Protein AF-A0A0N4UY70-F1 (afdb_monomer_lite)

Secondary structure (DSSP, 8-state):
-HHHHHHHHHHHHHHHHHHHHHHHHHHHHHHHHHHHHHHHHHH-TT--HHHHHHHHHHHHHHHHHHHHHHHHHHHHHHHHHHHHHTT---

Structure (mmCIF, N/CA/C/O backbone):
data_AF-A0A0N4UY70-F1
#
_entry.id   AF-A0A0N4UY70-F1
#
loop_
_atom_site.group_PDB
_atom_site.id
_atom_site.type_symbol
_atom_site.label_atom_id
_atom_site.label_alt_id
_atom_site.label_comp_id
_atom_site.label_asym_id
_atom_site.label_entity_id
_atom_site.label_seq_id
_atom_site.pdbx_PDB_ins_code
_atom_site.Cartn_x
_atom_site.Cartn_y
_atom_site.Cartn_z
_atom_site.occupancy
_atom_site.B_iso_or_equiv
_atom_site.auth_seq_id
_atom_site.auth_comp_id
_atom_site.auth_asym_id
_atom_site.auth_atom_id
_atom_site.pdbx_PDB_model_num
ATOM 1 N N . MET A 1 1 ? 20.961 -7.582 -33.730 1.00 51.50 1 MET A N 1
ATOM 2 C CA . MET A 1 1 ? 21.589 -7.625 -32.385 1.00 51.50 1 MET A CA 1
ATOM 3 C C . MET A 1 1 ? 21.009 -6.606 -31.393 1.00 51.50 1 MET A C 1
ATOM 5 O O . MET A 1 1 ? 21.217 -6.803 -30.205 1.00 51.50 1 MET A O 1
ATOM 9 N N . ALA A 1 2 ? 20.251 -5.584 -31.822 1.00 60.38 2 ALA A N 1
ATOM 10 C CA . ALA A 1 2 ? 19.577 -4.632 -30.919 1.00 60.38 2 ALA A CA 1
ATOM 11 C C . ALA A 1 2 ? 18.472 -5.267 -30.035 1.00 60.38 2 ALA A C 1
ATOM 13 O O . ALA A 1 2 ? 18.279 -4.872 -28.890 1.00 60.38 2 ALA A O 1
ATOM 14 N N . ASP A 1 3 ? 17.828 -6.325 -30.532 1.00 75.69 3 ASP A N 1
ATOM 15 C CA . ASP A 1 3 ? 16.626 -6.935 -29.944 1.00 75.69 3 ASP A CA 1
ATOM 16 C C . ASP A 1 3 ? 16.847 -7.592 -28.559 1.00 75.69 3 ASP A C 1
ATOM 18 O O . ASP A 1 3 ? 16.089 -7.394 -27.612 1.00 75.69 3 ASP A O 1
ATOM 22 N N . ALA A 1 4 ? 17.959 -8.314 -28.368 1.00 84.62 4 ALA A N 1
ATOM 23 C CA . ALA A 1 4 ? 18.211 -9.044 -27.118 1.00 84.62 4 ALA A CA 1
ATOM 24 C C . ALA A 1 4 ? 18.489 -8.122 -25.913 1.00 84.62 4 ALA A C 1
ATOM 26 O O . ALA A 1 4 ? 18.108 -8.434 -24.781 1.00 84.62 4 ALA A O 1
ATOM 27 N N . ALA A 1 5 ? 19.152 -6.984 -26.144 1.00 86.88 5 ALA A N 1
ATOM 28 C CA . ALA A 1 5 ? 19.412 -5.991 -25.103 1.00 86.88 5 ALA A CA 1
ATOM 29 C C . ALA A 1 5 ? 18.118 -5.268 -24.695 1.00 86.88 5 ALA A C 1
ATOM 31 O O . ALA A 1 5 ? 17.853 -5.118 -23.500 1.00 86.88 5 ALA A O 1
ATOM 32 N N . LEU A 1 6 ? 17.283 -4.918 -25.679 1.00 86.31 6 LEU A N 1
ATOM 33 C CA . LEU A 1 6 ? 15.979 -4.296 -25.468 1.00 86.31 6 LEU A CA 1
ATOM 34 C C . LEU A 1 6 ? 15.030 -5.222 -24.695 1.00 86.31 6 LEU A C 1
ATOM 36 O O . LEU A 1 6 ? 14.474 -4.825 -23.670 1.00 86.31 6 LEU A O 1
ATOM 40 N N . LEU A 1 7 ? 14.911 -6.488 -25.109 1.00 88.50 7 LEU A N 1
ATOM 41 C CA . LEU A 1 7 ? 14.108 -7.497 -24.409 1.00 88.50 7 LEU A CA 1
ATOM 42 C C . LEU A 1 7 ? 14.549 -7.674 -22.951 1.00 88.50 7 LEU A C 1
ATOM 44 O O . LEU A 1 7 ? 13.715 -7.810 -22.049 1.00 88.50 7 LEU A O 1
ATOM 48 N N . LYS A 1 8 ? 15.860 -7.651 -22.686 1.00 91.31 8 LYS A N 1
ATOM 49 C CA . LYS A 1 8 ? 16.389 -7.710 -21.318 1.00 91.31 8 LYS A CA 1
ATOM 50 C C . LYS A 1 8 ? 15.981 -6.476 -20.509 1.00 91.31 8 LYS A C 1
ATOM 52 O O . LYS A 1 8 ? 15.540 -6.628 -19.369 1.00 91.31 8 LYS A O 1
ATOM 57 N N . GLU A 1 9 ? 16.083 -5.277 -21.078 1.00 91.19 9 GLU A N 1
ATOM 58 C CA . GLU A 1 9 ? 15.681 -4.037 -20.406 1.00 91.19 9 GLU A CA 1
ATOM 59 C C . GLU A 1 9 ? 14.173 -4.001 -20.107 1.00 91.19 9 GLU A C 1
ATOM 61 O O . GLU A 1 9 ? 13.777 -3.726 -18.970 1.00 91.19 9 GLU A O 1
ATOM 66 N N . VAL A 1 10 ? 13.330 -4.365 -21.079 1.00 91.81 10 VAL A N 1
ATOM 67 C CA . VAL A 1 10 ? 11.870 -4.462 -20.917 1.00 91.81 10 VAL A CA 1
ATOM 68 C C . VAL A 1 10 ? 11.508 -5.436 -19.795 1.00 91.81 10 VAL A C 1
ATOM 70 O O . VAL A 1 10 ? 10.679 -5.114 -18.938 1.00 91.81 10 VAL A O 1
ATOM 73 N N . ASN A 1 11 ? 12.159 -6.602 -19.735 1.00 93.44 11 ASN A N 1
ATOM 74 C CA . ASN A 1 11 ? 11.932 -7.585 -18.674 1.00 93.44 11 ASN A CA 1
ATOM 75 C C . ASN A 1 11 ? 12.304 -7.046 -17.286 1.00 93.44 11 ASN A C 1
ATOM 77 O O . ASN A 1 11 ? 11.543 -7.217 -16.328 1.00 93.44 11 ASN A O 1
ATOM 81 N N . ILE A 1 12 ? 13.440 -6.351 -17.173 1.00 95.31 12 ILE A N 1
ATOM 82 C CA . ILE A 1 12 ? 13.879 -5.733 -15.915 1.00 95.31 12 ILE A CA 1
ATOM 83 C C . ILE A 1 12 ? 12.860 -4.684 -15.454 1.00 95.31 12 ILE A C 1
ATOM 85 O O . ILE A 1 12 ? 12.381 -4.750 -14.317 1.00 95.31 12 ILE A O 1
ATOM 89 N N . LYS A 1 13 ? 12.483 -3.747 -16.332 1.00 94.06 13 LYS A N 1
ATOM 90 C CA . LYS A 1 13 ? 11.540 -2.666 -15.999 1.00 94.06 13 LYS A CA 1
ATOM 91 C C . LYS A 1 13 ? 10.147 -3.201 -15.678 1.00 94.06 13 LYS A C 1
ATOM 93 O O . LYS A 1 13 ? 9.540 -2.779 -14.694 1.00 94.06 13 LYS A O 1
ATOM 98 N N . THR A 1 14 ? 9.688 -4.218 -16.404 1.00 95.56 14 THR A N 1
ATOM 99 C CA . THR A 1 14 ? 8.441 -4.934 -16.094 1.00 95.56 14 THR A CA 1
ATOM 100 C C . THR A 1 14 ? 8.490 -5.572 -14.704 1.00 95.56 14 THR A C 1
ATOM 102 O O . THR A 1 14 ? 7.524 -5.487 -13.943 1.00 95.56 14 THR A O 1
ATOM 105 N N . GLY A 1 15 ? 9.618 -6.184 -14.329 1.00 97.12 15 GLY A N 1
ATOM 106 C CA . GLY A 1 15 ? 9.819 -6.743 -12.992 1.00 97.12 15 GLY A CA 1
ATOM 107 C C . GLY A 1 15 ? 9.750 -5.689 -11.882 1.00 97.12 15 GLY A C 1
ATOM 108 O O . GLY A 1 15 ? 9.161 -5.941 -10.830 1.00 97.12 15 GLY A O 1
ATOM 109 N N . ILE A 1 16 ? 10.303 -4.496 -12.120 1.00 96.56 16 ILE A N 1
ATOM 110 C CA . ILE A 1 16 ? 10.221 -3.358 -11.190 1.00 96.56 16 ILE A CA 1
ATOM 111 C C . ILE A 1 16 ? 8.764 -2.918 -11.008 1.00 96.56 16 ILE A C 1
ATOM 113 O O . ILE A 1 16 ? 8.291 -2.868 -9.872 1.00 96.56 16 ILE A O 1
ATOM 117 N N . VAL A 1 17 ? 8.034 -2.688 -12.105 1.00 96.56 17 VAL A N 1
ATOM 118 C CA . VAL A 1 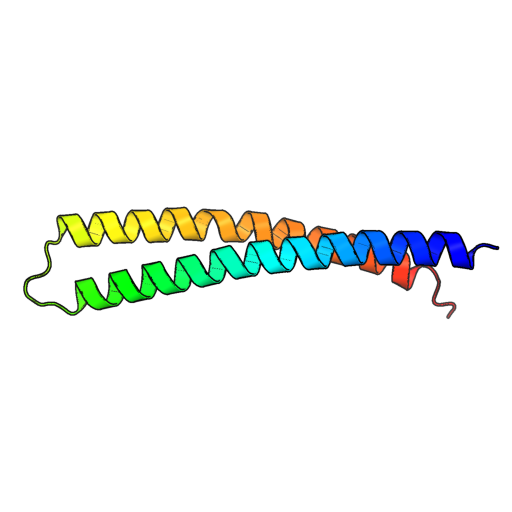17 ? 6.611 -2.308 -12.067 1.00 96.56 17 VAL A CA 1
ATOM 119 C C . VAL A 1 17 ? 5.792 -3.339 -11.291 1.00 96.56 17 VAL A C 1
ATOM 121 O O . VAL A 1 17 ? 5.059 -2.978 -10.373 1.00 96.56 17 VAL A O 1
ATOM 124 N N . LYS A 1 18 ? 5.956 -4.636 -11.590 1.00 97.12 18 LYS A N 1
ATOM 125 C CA . LYS A 1 18 ? 5.229 -5.717 -10.901 1.00 97.12 18 LYS A CA 1
ATOM 126 C C . LYS A 1 18 ? 5.451 -5.702 -9.386 1.00 97.12 18 LYS A C 1
ATOM 128 O O . LYS A 1 18 ? 4.502 -5.929 -8.638 1.00 97.12 18 LYS A O 1
ATOM 133 N N . ARG A 1 19 ? 6.680 -5.449 -8.920 1.00 97.69 19 ARG A N 1
ATOM 134 C CA . ARG A 1 19 ? 6.988 -5.365 -7.481 1.00 97.69 19 ARG A CA 1
ATOM 135 C C . ARG A 1 19 ? 6.326 -4.154 -6.827 1.00 97.69 19 ARG A C 1
ATOM 137 O O . ARG A 1 19 ? 5.650 -4.324 -5.819 1.00 97.69 19 ARG A O 1
ATOM 144 N N . LEU A 1 20 ? 6.447 -2.975 -7.435 1.00 96.62 20 LEU A N 1
ATOM 145 C CA . LEU A 1 20 ? 5.855 -1.742 -6.904 1.00 96.62 20 LEU A CA 1
ATOM 146 C C . LEU A 1 20 ? 4.320 -1.802 -6.870 1.00 96.62 20 LEU A C 1
ATOM 148 O O . LEU A 1 20 ? 3.700 -1.326 -5.924 1.00 96.62 20 LEU A O 1
ATOM 152 N N . VAL A 1 21 ? 3.691 -2.436 -7.864 1.00 96.56 21 VAL A N 1
ATOM 153 C CA . VAL A 1 21 ? 2.234 -2.649 -7.873 1.00 96.56 21 VAL A CA 1
ATOM 154 C C . VAL A 1 21 ? 1.799 -3.569 -6.730 1.00 96.56 21 VAL A C 1
ATOM 156 O O . VAL A 1 21 ? 0.787 -3.297 -6.089 1.00 96.56 21 VAL A O 1
ATOM 159 N N . LYS A 1 22 ? 2.558 -4.635 -6.437 1.00 96.81 22 LYS A N 1
ATOM 160 C CA . LYS A 1 22 ? 2.276 -5.514 -5.288 1.00 96.81 22 LYS A CA 1
ATOM 161 C C . LYS A 1 22 ? 2.426 -4.780 -3.954 1.00 96.81 22 LYS A C 1
ATOM 163 O O . LYS A 1 22 ? 1.585 -4.958 -3.080 1.00 96.81 22 LYS A O 1
ATOM 168 N N . GLU A 1 23 ? 3.455 -3.948 -3.820 1.00 95.75 23 GLU A N 1
ATOM 169 C CA . GLU A 1 23 ? 3.671 -3.091 -2.648 1.00 95.75 23 GLU A CA 1
ATOM 170 C C . GLU A 1 23 ? 2.490 -2.126 -2.447 1.00 95.75 23 GLU A C 1
ATOM 172 O O . GLU A 1 23 ? 1.869 -2.117 -1.385 1.00 95.75 23 GLU A O 1
ATOM 177 N N . LEU A 1 24 ? 2.085 -1.406 -3.499 1.00 95.81 24 LEU A N 1
ATOM 178 C CA . LEU A 1 24 ? 0.916 -0.525 -3.467 1.00 95.81 24 LEU A CA 1
ATOM 179 C C . LEU A 1 24 ? -0.374 -1.279 -3.109 1.00 95.81 24 LEU A C 1
ATOM 181 O O . LEU A 1 24 ? -1.188 -0.782 -2.332 1.00 95.81 24 LEU A O 1
ATOM 185 N N . ALA A 1 25 ? -0.574 -2.474 -3.668 1.00 96.31 25 ALA A N 1
ATOM 186 C CA . ALA A 1 25 ? -1.7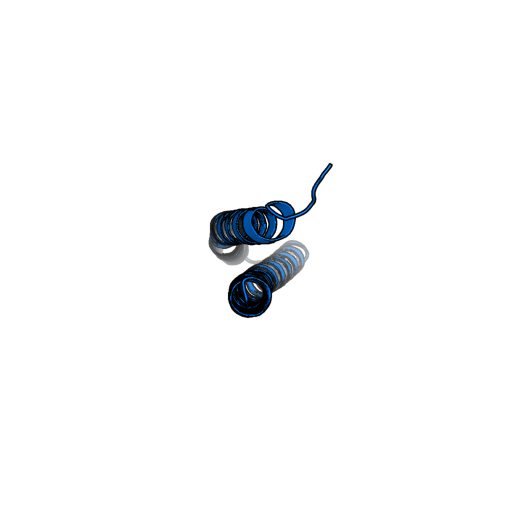38 -3.301 -3.365 1.00 96.31 25 ALA A CA 1
ATOM 187 C C . ALA A 1 25 ? -1.766 -3.746 -1.894 1.00 96.31 25 ALA A C 1
ATOM 189 O O . ALA A 1 25 ? -2.845 -3.821 -1.313 1.00 96.31 25 ALA A O 1
ATOM 190 N N . CYS A 1 26 ? -0.605 -4.009 -1.286 1.00 96.00 26 CYS A N 1
ATOM 191 C CA . CYS A 1 26 ? -0.500 -4.331 0.136 1.00 96.00 26 CYS A CA 1
ATOM 192 C C . CYS A 1 26 ? -0.976 -3.156 1.003 1.00 96.00 26 CYS A C 1
ATOM 194 O O . CYS A 1 26 ? -1.885 -3.323 1.811 1.00 96.00 26 CYS A O 1
ATOM 196 N N . TYR A 1 27 ? -0.452 -1.949 0.758 1.00 94.12 27 TYR A N 1
ATOM 197 C CA . TYR A 1 27 ? -0.846 -0.756 1.518 1.00 94.12 27 TYR A CA 1
ATOM 198 C C . TYR A 1 27 ? -2.322 -0.389 1.340 1.00 94.12 27 TYR A C 1
ATOM 200 O O . TYR A 1 27 ? -2.971 0.020 2.299 1.00 94.12 27 TYR A O 1
ATOM 208 N N . LYS A 1 28 ? -2.881 -0.570 0.136 1.00 95.69 28 LYS A N 1
ATOM 209 C CA . LYS A 1 28 ? -4.320 -0.373 -0.097 1.00 95.69 28 LYS A CA 1
ATOM 210 C C . LYS A 1 28 ? -5.169 -1.357 0.708 1.00 95.69 28 LYS A C 1
ATOM 212 O O . LYS A 1 28 ? -6.116 -0.929 1.356 1.00 95.69 28 LYS A O 1
ATOM 217 N N . LYS A 1 29 ? -4.800 -2.642 0.719 1.00 97.00 29 LYS A N 1
ATOM 218 C CA . LYS A 1 29 ? -5.500 -3.664 1.513 1.00 97.00 29 LYS A CA 1
ATOM 219 C C . LYS A 1 29 ? -5.424 -3.384 3.011 1.00 97.00 29 LYS A C 1
ATOM 221 O O . LYS A 1 29 ? -6.422 -3.549 3.705 1.00 97.00 29 LYS A O 1
ATOM 226 N N . GLU A 1 30 ? -4.268 -2.948 3.508 1.00 96.50 30 GLU A N 1
ATOM 227 C CA . GLU A 1 30 ? -4.136 -2.592 4.923 1.00 96.50 30 GLU A CA 1
ATOM 228 C C . GLU A 1 30 ? -5.013 -1.381 5.263 1.00 96.50 30 GLU A C 1
ATOM 230 O O . GLU A 1 30 ? -5.768 -1.423 6.228 1.00 96.50 30 GLU A O 1
ATOM 235 N N . ALA A 1 31 ? -5.017 -0.341 4.422 1.00 97.12 31 ALA A N 1
ATOM 236 C CA . ALA A 1 31 ? -5.888 0.817 4.620 1.00 97.12 31 ALA A CA 1
ATOM 237 C C . ALA A 1 31 ? -7.382 0.442 4.607 1.00 97.12 31 ALA A C 1
ATOM 239 O O . ALA A 1 31 ? -8.143 0.951 5.427 1.00 97.12 31 ALA A O 1
ATOM 240 N N . GLU A 1 32 ? -7.807 -0.463 3.720 1.00 97.50 32 GLU A N 1
ATOM 241 C CA . GLU A 1 32 ? -9.180 -0.989 3.694 1.00 97.50 32 GLU A CA 1
ATOM 242 C C . GLU A 1 32 ? -9.530 -1.739 4.988 1.00 97.50 32 GLU A C 1
ATOM 244 O O . GLU A 1 32 ? -10.621 -1.563 5.537 1.00 97.50 32 GLU A O 1
ATOM 249 N N . LYS A 1 33 ? -8.598 -2.542 5.513 1.00 97.50 33 LYS A N 1
ATOM 250 C CA . LYS A 1 33 ? -8.769 -3.269 6.775 1.00 97.50 33 LYS A CA 1
ATOM 251 C C . LYS A 1 33 ? -8.886 -2.319 7.967 1.00 97.50 33 LYS A C 1
ATOM 253 O O . LYS A 1 33 ? -9.823 -2.454 8.756 1.00 97.50 33 LYS A O 1
ATOM 258 N N . GLU A 1 34 ? -7.995 -1.337 8.078 1.00 97.38 34 GLU A N 1
ATOM 259 C CA . GLU A 1 34 ? -8.037 -0.338 9.152 1.00 97.38 34 GLU A CA 1
ATOM 260 C C . GLU A 1 34 ? -9.289 0.552 9.053 1.00 97.38 34 GLU A C 1
ATOM 262 O O . GLU A 1 34 ? -9.879 0.915 10.074 1.00 97.38 34 GLU A O 1
ATOM 267 N N . GLU A 1 35 ? -9.766 0.842 7.838 1.00 97.62 35 GLU A N 1
ATOM 268 C CA . GLU A 1 35 ? -11.025 1.552 7.606 1.00 97.62 35 GLU A CA 1
ATOM 269 C C . GLU A 1 35 ? -12.238 0.719 8.026 1.00 97.62 35 GLU A C 1
ATOM 271 O O . GLU A 1 35 ? -13.135 1.235 8.697 1.00 97.62 35 GLU A O 1
ATOM 276 N N . SER A 1 36 ? -12.271 -0.568 7.674 1.00 97.56 36 SER A N 1
ATOM 277 C CA . SER A 1 36 ? -13.333 -1.481 8.103 1.00 97.56 36 SER A CA 1
ATOM 278 C C . SER A 1 36 ? -13.368 -1.610 9.625 1.00 97.56 36 SER A C 1
ATOM 280 O O . SER A 1 36 ? -14.442 -1.562 10.228 1.00 97.56 36 SER A O 1
ATOM 282 N N . LYS A 1 37 ? -12.198 -1.707 10.267 1.00 96.19 37 LYS A N 1
ATOM 283 C CA . LYS A 1 37 ? -12.081 -1.736 11.726 1.00 96.19 37 LYS A CA 1
ATOM 284 C C . LYS A 1 37 ? -12.619 -0.447 12.346 1.00 96.19 37 LYS A C 1
ATOM 286 O O . LYS A 1 37 ? -13.478 -0.515 13.222 1.00 96.19 37 LYS A O 1
ATOM 291 N N . LEU A 1 38 ? -12.214 0.719 11.840 1.00 96.81 38 LEU A N 1
ATOM 292 C CA . LEU A 1 38 ? -12.723 2.009 12.315 1.00 96.81 38 LEU A CA 1
ATOM 293 C C . LEU A 1 38 ? -14.247 2.133 12.152 1.00 96.81 38 LEU A C 1
ATOM 295 O O . LEU A 1 38 ? -14.916 2.630 13.054 1.00 96.81 38 LEU A O 1
ATOM 299 N N . LYS A 1 39 ? -14.808 1.668 11.027 1.00 96.81 39 LYS A N 1
ATOM 300 C CA . LYS A 1 39 ? -16.265 1.643 10.802 1.00 96.81 39 LYS A CA 1
ATOM 301 C C . LYS A 1 39 ? -16.975 0.760 11.822 1.00 96.81 39 LYS A C 1
ATOM 303 O O . LYS A 1 39 ? -17.977 1.191 12.380 1.00 96.81 39 LYS A O 1
ATOM 308 N N . SER A 1 40 ? -16.438 -0.430 12.093 1.00 96.00 40 SER A N 1
ATOM 309 C CA . SER A 1 40 ? -17.011 -1.340 13.089 1.00 96.00 40 SER A CA 1
ATOM 310 C C . SER A 1 40 ? -16.990 -0.741 14.498 1.00 96.00 40 SER A C 1
ATOM 312 O O . SER A 1 40 ? -18.000 -0.794 15.189 1.00 96.00 40 SER A O 1
ATOM 314 N N . MET A 1 41 ? -15.898 -0.067 14.881 1.00 95.06 41 MET A N 1
ATOM 315 C CA . MET A 1 41 ? -15.811 0.633 16.165 1.00 95.06 41 MET A CA 1
ATOM 316 C C . MET A 1 41 ? -16.824 1.776 16.254 1.00 95.06 41 MET A C 1
ATOM 318 O O . MET A 1 41 ? -17.497 1.909 17.261 1.00 95.06 41 MET A O 1
ATOM 322 N N . LYS A 1 42 ? -16.992 2.576 15.195 1.00 94.00 42 LYS A N 1
ATOM 323 C CA . LYS A 1 42 ? -17.976 3.675 15.180 1.00 94.00 42 LYS A CA 1
ATOM 324 C C . LYS A 1 42 ? -19.434 3.205 15.213 1.00 94.00 42 LYS A C 1
ATOM 326 O O . LYS A 1 42 ? -20.306 4.006 15.531 1.00 94.00 42 LYS A O 1
ATOM 331 N N . ALA A 1 43 ? -19.702 1.958 14.832 1.00 95.31 43 ALA A N 1
ATOM 332 C CA . ALA A 1 43 ? -21.045 1.389 14.841 1.00 95.31 43 ALA A CA 1
ATOM 333 C C . ALA A 1 43 ? -21.464 0.864 16.225 1.00 95.31 43 ALA A C 1
ATOM 335 O O . ALA A 1 43 ? -22.655 0.666 16.453 1.00 95.31 43 ALA A O 1
ATOM 336 N N . ASP A 1 44 ? -20.513 0.637 17.137 1.00 93.81 44 ASP A N 1
ATOM 337 C CA . ASP A 1 44 ? -20.809 0.205 18.501 1.00 93.81 44 ASP A CA 1
ATOM 338 C C . ASP A 1 44 ? -21.205 1.420 19.370 1.00 93.81 44 ASP A C 1
ATOM 340 O O . ASP A 1 44 ? -20.389 2.320 19.579 1.00 93.81 44 ASP A O 1
ATOM 344 N N . PRO A 1 45 ? -22.438 1.473 19.912 1.00 90.19 45 PRO A N 1
ATOM 345 C CA . PRO A 1 45 ? -22.899 2.582 20.751 1.00 90.19 45 PRO A CA 1
ATOM 346 C C . PRO A 1 45 ? -22.162 2.698 22.095 1.00 90.19 45 PRO A C 1
ATOM 348 O O . PRO A 1 45 ? -22.332 3.696 22.791 1.00 90.19 45 PRO A O 1
ATOM 351 N N . LYS A 1 46 ? -21.366 1.693 22.483 1.00 94.19 46 LYS A N 1
ATOM 352 C CA . LYS A 1 46 ? -20.513 1.712 23.682 1.00 94.19 46 LYS A CA 1
ATOM 353 C C . LYS A 1 46 ? -19.034 1.922 23.353 1.00 94.19 46 LYS A C 1
ATOM 355 O O . LYS A 1 46 ? -18.188 1.733 24.227 1.00 94.19 46 LYS A O 1
ATOM 360 N N . ALA A 1 47 ? -18.709 2.270 22.109 1.00 91.75 47 ALA A N 1
ATOM 361 C CA . ALA A 1 47 ? -17.332 2.464 21.695 1.00 91.75 47 ALA A CA 1
ATOM 362 C C . ALA A 1 47 ? -16.654 3.600 22.466 1.00 91.75 47 ALA A C 1
ATOM 364 O O . ALA A 1 47 ? -17.190 4.697 22.607 1.00 91.75 47 ALA A O 1
ATOM 365 N N . ASP A 1 48 ? -15.431 3.336 22.912 1.00 95.12 48 ASP A N 1
ATOM 366 C CA . ASP A 1 48 ? -14.575 4.338 23.533 1.00 95.12 48 ASP A CA 1
ATOM 367 C C . ASP A 1 48 ? -14.070 5.334 22.472 1.00 95.12 48 ASP A C 1
ATOM 369 O O . ASP A 1 48 ? -13.337 4.970 21.544 1.00 95.12 48 ASP A O 1
ATOM 373 N N . GLU A 1 49 ? -14.442 6.607 22.620 1.00 94.44 49 GLU A N 1
ATOM 374 C CA . GLU A 1 49 ? -14.047 7.687 21.712 1.00 94.44 49 GLU A CA 1
ATOM 375 C C . GLU A 1 49 ? -12.527 7.852 21.583 1.00 94.44 49 GLU A C 1
ATOM 377 O O . GLU A 1 49 ? -12.035 8.180 20.498 1.00 94.44 49 GLU A O 1
ATOM 382 N N . TYR A 1 50 ? -11.769 7.621 22.659 1.00 96.12 50 TYR A N 1
ATOM 383 C CA . TYR A 1 50 ? -10.311 7.695 22.628 1.00 96.12 50 TYR A CA 1
ATOM 384 C C . TYR A 1 50 ? -9.737 6.595 21.731 1.00 96.12 50 TYR A C 1
ATOM 386 O O . TYR A 1 50 ? -8.889 6.862 20.874 1.00 96.12 50 TYR A O 1
ATOM 394 N N . LEU A 1 51 ? -10.252 5.368 21.858 1.00 95.69 51 LEU A N 1
ATOM 395 C CA . LEU A 1 51 ? -9.838 4.251 21.008 1.00 95.69 51 LEU A CA 1
ATOM 396 C C . LEU A 1 51 ? -10.244 4.467 19.545 1.00 95.69 51 LEU A C 1
ATOM 398 O O . LEU A 1 51 ? -9.464 4.154 18.645 1.00 95.69 51 LEU A O 1
ATOM 402 N N . VAL A 1 52 ? -11.424 5.042 19.291 1.00 96.69 52 VAL A N 1
ATOM 403 C CA . VAL A 1 52 ? -11.879 5.395 17.934 1.00 96.69 52 VAL A CA 1
ATOM 404 C C . VAL A 1 52 ? -10.967 6.448 17.299 1.00 96.69 52 VAL A C 1
ATOM 406 O O . VAL A 1 52 ? -10.593 6.302 16.133 1.00 96.69 52 VAL A O 1
ATOM 409 N N . LYS A 1 53 ? -10.570 7.489 18.044 1.00 96.94 53 LYS A N 1
ATOM 410 C CA . LYS A 1 53 ? -9.619 8.508 17.562 1.00 96.94 53 LYS A CA 1
ATOM 411 C C . LYS A 1 53 ? -8.260 7.897 17.240 1.00 96.94 53 LYS A C 1
ATOM 413 O O . LYS A 1 53 ? -7.761 8.090 16.136 1.00 96.94 53 LYS A O 1
ATOM 418 N N . LYS A 1 54 ? -7.721 7.077 18.143 1.00 97.38 54 LYS A N 1
ATOM 419 C CA . LYS A 1 54 ? -6.448 6.379 17.929 1.00 97.38 54 LYS A CA 1
ATOM 420 C C . LYS A 1 54 ? -6.487 5.469 16.698 1.00 97.38 54 LYS A C 1
ATOM 422 O O . LYS A 1 54 ? -5.545 5.424 15.916 1.00 97.38 54 LYS A O 1
ATOM 427 N N . GLN A 1 55 ? -7.596 4.767 16.483 1.00 97.31 55 GLN A N 1
ATOM 428 C CA . GLN A 1 55 ? -7.781 3.941 15.291 1.00 97.31 55 GLN A CA 1
ATOM 429 C C . GLN A 1 55 ? -7.857 4.785 14.002 1.00 97.31 55 GLN A C 1
ATOM 431 O O . GLN A 1 55 ? -7.412 4.338 12.945 1.00 97.31 55 GLN A O 1
ATOM 436 N N . ALA A 1 56 ? -8.400 6.005 14.067 1.00 97.12 56 ALA A N 1
ATOM 437 C CA . ALA A 1 56 ? -8.405 6.930 12.935 1.00 97.12 56 ALA A CA 1
ATOM 438 C C . ALA A 1 56 ? -6.998 7.451 12.595 1.00 97.12 56 ALA A C 1
ATOM 440 O O . ALA A 1 56 ? -6.680 7.566 11.412 1.00 97.12 56 ALA A O 1
ATOM 441 N N . GLU A 1 57 ? -6.152 7.696 13.599 1.00 97.62 57 GLU A N 1
ATOM 442 C CA . GLU A 1 57 ? -4.733 8.040 13.408 1.00 97.62 57 GLU A CA 1
ATOM 443 C C . GLU A 1 57 ? -3.984 6.905 12.693 1.00 97.62 57 GLU A C 1
ATOM 445 O O . GLU A 1 57 ? -3.347 7.139 11.670 1.00 97.62 57 GLU A O 1
ATOM 450 N N . VAL A 1 58 ? -4.171 5.651 13.128 1.00 96.44 58 VAL A N 1
ATOM 451 C CA . VAL A 1 58 ? -3.575 4.471 12.466 1.00 96.44 58 VAL A CA 1
ATOM 452 C C . VAL A 1 58 ? -3.990 4.368 10.992 1.00 96.44 58 VAL A C 1
ATOM 454 O O . VAL A 1 58 ? -3.162 4.107 10.113 1.00 96.44 58 VAL A O 1
ATOM 457 N N . LEU A 1 59 ? -5.273 4.599 10.691 1.00 97.38 59 LEU A N 1
ATOM 458 C CA . LEU A 1 59 ? -5.759 4.623 9.310 1.00 97.38 59 LEU A CA 1
ATOM 459 C C . LEU A 1 59 ? -5.102 5.751 8.502 1.00 97.38 59 LEU A C 1
ATOM 461 O O . LEU A 1 59 ? -4.758 5.553 7.334 1.00 97.38 59 LEU A O 1
ATOM 465 N N . GLN A 1 60 ? -4.944 6.931 9.098 1.00 97.00 60 GLN A N 1
ATOM 466 C CA . GLN A 1 60 ? -4.306 8.068 8.447 1.00 97.00 60 GLN A CA 1
ATOM 467 C C . GLN A 1 60 ? -2.838 7.772 8.125 1.00 97.00 60 GLN A C 1
ATOM 469 O O . GLN A 1 60 ? -2.441 7.952 6.973 1.00 97.00 60 GLN A O 1
ATOM 474 N N . ASP A 1 61 ? -2.070 7.251 9.080 1.00 95.12 61 ASP A N 1
ATOM 475 C CA . ASP A 1 61 ? -0.662 6.885 8.890 1.00 95.12 61 ASP A CA 1
ATOM 476 C C . ASP A 1 61 ? -0.506 5.842 7.776 1.00 95.12 61 ASP A C 1
ATOM 478 O O . ASP A 1 61 ? 0.332 5.973 6.880 1.00 95.12 61 ASP A O 1
ATOM 482 N N . THR A 1 62 ? -1.395 4.845 7.751 1.00 92.69 62 THR A N 1
ATOM 483 C CA . THR A 1 62 ? -1.420 3.825 6.692 1.00 92.69 62 THR A CA 1
ATOM 484 C C . THR A 1 62 ? -1.699 4.451 5.321 1.00 92.69 62 THR A C 1
ATOM 486 O O . THR A 1 62 ? -1.049 4.124 4.324 1.00 92.69 62 THR A O 1
ATOM 489 N N . ARG A 1 63 ? -2.640 5.401 5.249 1.00 94.81 63 ARG A N 1
ATOM 490 C CA . ARG A 1 63 ? -2.983 6.109 4.007 1.00 94.81 63 ARG A CA 1
ATOM 491 C C . ARG A 1 63 ? -1.867 7.031 3.527 1.00 94.81 63 ARG A C 1
ATOM 493 O O . ARG A 1 63 ? -1.719 7.184 2.316 1.00 94.81 63 ARG A O 1
ATOM 500 N N . GLN A 1 64 ? -1.062 7.600 4.422 1.00 94.56 64 GLN A N 1
ATOM 501 C CA . GLN A 1 64 ? 0.061 8.471 4.055 1.00 94.56 64 GLN A CA 1
ATOM 502 C C . GLN A 1 64 ? 1.156 7.747 3.252 1.00 94.56 64 GLN A C 1
ATOM 504 O O . GLN A 1 64 ? 1.879 8.394 2.495 1.00 94.56 64 GLN A O 1
ATOM 509 N N . MET A 1 65 ? 1.233 6.413 3.318 1.00 90.94 65 MET A N 1
ATOM 510 C CA . MET A 1 65 ? 2.183 5.615 2.526 1.00 90.94 65 MET A CA 1
ATOM 511 C C . MET A 1 65 ? 1.756 5.414 1.059 1.00 90.94 65 MET A C 1
ATOM 513 O O . MET A 1 65 ? 2.590 5.197 0.172 1.00 90.94 65 MET A O 1
ATOM 517 N N . ILE A 1 66 ? 0.455 5.503 0.770 1.00 94.81 66 ILE A N 1
ATOM 518 C CA . ILE A 1 66 ? -0.120 5.191 -0.548 1.00 94.81 66 ILE A CA 1
ATOM 519 C C . ILE A 1 66 ? 0.316 6.184 -1.646 1.00 94.81 66 ILE A C 1
ATOM 521 O O . ILE A 1 66 ? 0.658 5.721 -2.743 1.00 94.81 66 ILE A O 1
ATOM 525 N N . PRO A 1 67 ? 0.348 7.517 -1.420 1.00 95.50 67 PRO A N 1
ATOM 526 C CA . PRO A 1 67 ? 0.749 8.484 -2.440 1.00 95.50 67 PRO A CA 1
ATOM 527 C C . PRO A 1 67 ? 2.166 8.253 -2.967 1.00 95.50 67 PRO A C 1
ATOM 529 O O . PRO A 1 67 ? 2.361 8.206 -4.182 1.00 95.50 67 PRO A O 1
ATOM 532 N N . ASN A 1 68 ? 3.142 8.036 -2.078 1.00 92.81 68 ASN A N 1
ATOM 533 C CA . ASN A 1 68 ? 4.531 7.813 -2.483 1.00 92.81 68 ASN A CA 1
ATOM 534 C C . 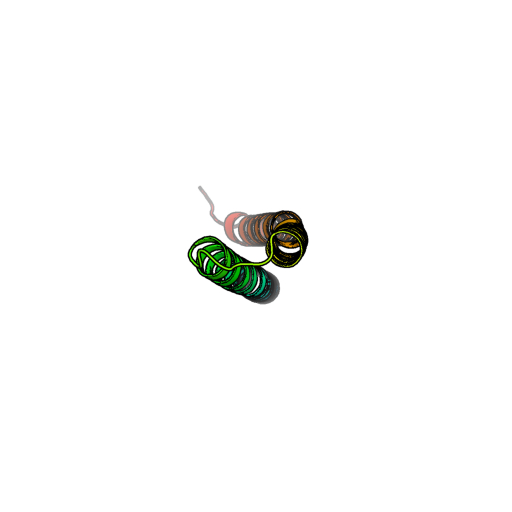ASN A 1 68 ? 4.672 6.534 -3.322 1.00 92.81 68 ASN A C 1
ATOM 536 O O . ASN A 1 68 ? 5.269 6.555 -4.400 1.00 92.81 68 ASN A O 1
ATOM 540 N N . CYS A 1 69 ? 4.050 5.436 -2.882 1.00 93.56 69 CYS A N 1
ATOM 541 C CA . CYS A 1 69 ? 4.047 4.183 -3.637 1.00 93.56 69 CYS A CA 1
ATOM 542 C C . CYS A 1 69 ? 3.387 4.349 -5.011 1.00 93.56 69 CYS A C 1
ATOM 544 O O . CYS A 1 69 ? 3.895 3.849 -6.013 1.00 93.56 69 CYS A O 1
ATOM 546 N N . THR A 1 70 ? 2.288 5.104 -5.078 1.00 94.88 70 THR A N 1
ATOM 547 C CA . THR A 1 70 ? 1.589 5.396 -6.335 1.00 94.88 70 THR A CA 1
ATOM 548 C C . THR A 1 70 ? 2.485 6.176 -7.296 1.00 94.88 70 THR A C 1
ATOM 550 O O . THR A 1 70 ? 2.619 5.783 -8.453 1.00 94.88 70 THR A O 1
ATOM 553 N N . GLN A 1 71 ? 3.169 7.222 -6.822 1.00 96.75 71 GLN A N 1
ATOM 554 C CA . GLN A 1 71 ? 4.118 7.990 -7.638 1.00 96.75 71 GLN A CA 1
ATOM 555 C C . GLN A 1 71 ? 5.261 7.115 -8.169 1.00 96.75 71 GLN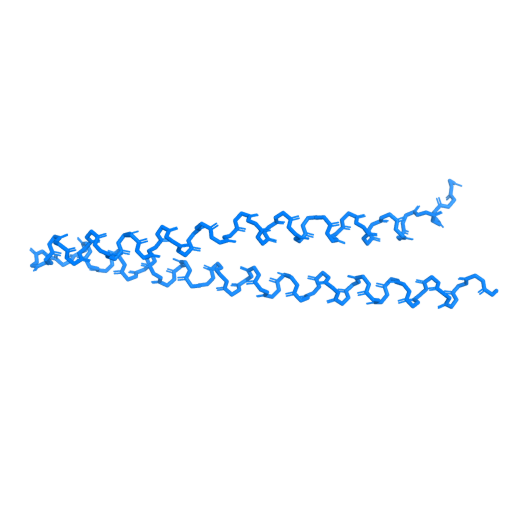 A C 1
ATOM 557 O O . GLN A 1 71 ? 5.625 7.215 -9.341 1.00 96.75 71 GLN A O 1
ATOM 562 N N . ARG A 1 72 ? 5.796 6.208 -7.339 1.00 96.19 72 ARG A N 1
ATOM 563 C CA . ARG A 1 72 ? 6.844 5.260 -7.755 1.00 96.19 72 ARG A CA 1
ATOM 564 C C . ARG A 1 72 ? 6.350 4.299 -8.838 1.00 96.19 72 ARG A C 1
ATOM 566 O O . ARG A 1 72 ? 7.082 4.054 -9.795 1.00 96.19 72 ARG A O 1
ATOM 57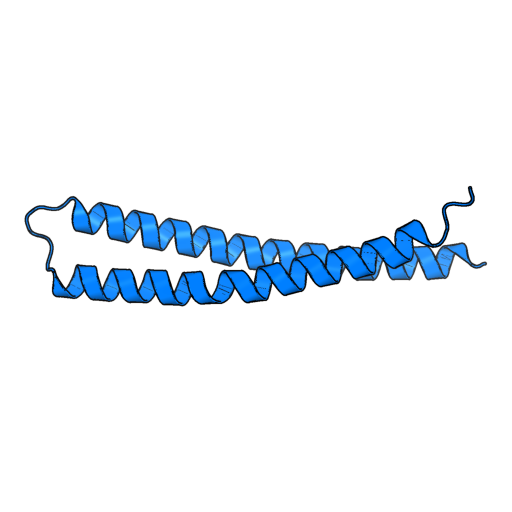3 N N . VAL A 1 73 ? 5.120 3.790 -8.725 1.00 95.94 73 VAL A N 1
ATOM 574 C CA . VAL A 1 73 ? 4.494 2.944 -9.758 1.00 95.94 73 VAL A CA 1
ATOM 575 C C . VAL A 1 73 ? 4.333 3.710 -11.070 1.00 95.94 73 VAL A C 1
ATOM 577 O O . VAL A 1 73 ? 4.716 3.191 -12.115 1.00 95.94 73 VAL A O 1
ATOM 580 N N . VAL A 1 74 ? 3.807 4.938 -11.022 1.00 95.75 74 VAL A N 1
ATOM 581 C CA . VAL A 1 74 ? 3.608 5.780 -12.214 1.00 95.75 74 VAL A CA 1
ATOM 582 C C . VAL A 1 74 ? 4.937 6.037 -12.919 1.00 95.75 74 VAL A C 1
ATOM 584 O O . VAL A 1 74 ? 5.054 5.761 -14.110 1.00 95.75 74 VAL A O 1
ATOM 587 N N . LYS A 1 75 ? 5.971 6.443 -12.177 1.00 95.62 75 LYS A N 1
ATOM 588 C CA . LYS A 1 75 ? 7.306 6.677 -12.738 1.00 95.62 75 LYS A CA 1
ATOM 589 C C . LYS A 1 75 ? 7.902 5.415 -13.372 1.00 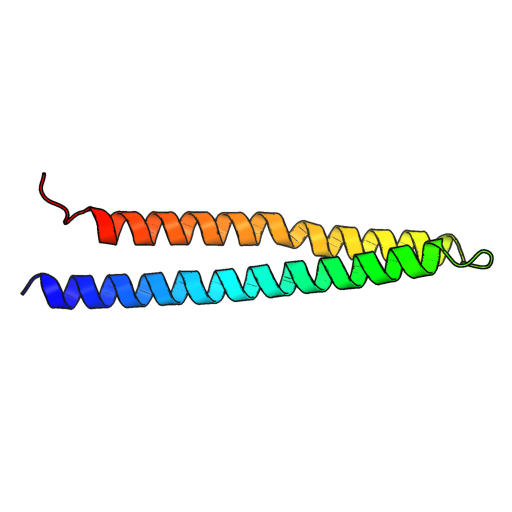95.62 75 LYS A C 1
ATOM 591 O O . LYS A 1 75 ? 8.408 5.462 -14.488 1.00 95.62 75 LYS A O 1
ATOM 596 N N . ALA A 1 76 ? 7.797 4.266 -12.702 1.00 94.94 76 ALA A N 1
ATOM 597 C CA . ALA A 1 76 ? 8.285 3.001 -13.251 1.00 94.94 76 ALA A CA 1
ATOM 598 C C . ALA A 1 76 ? 7.521 2.573 -14.518 1.00 94.94 76 ALA A C 1
ATOM 600 O O . ALA A 1 76 ? 8.115 2.003 -15.434 1.00 94.94 76 ALA A O 1
ATOM 601 N N . LEU A 1 77 ? 6.216 2.856 -14.587 1.00 94.06 77 LEU A N 1
ATOM 602 C CA . LEU A 1 77 ? 5.405 2.626 -15.783 1.00 94.06 77 LEU A CA 1
ATOM 603 C C . LEU A 1 77 ? 5.816 3.547 -16.931 1.00 94.06 77 LEU A C 1
ATOM 605 O O . LEU A 1 77 ? 5.925 3.081 -18.060 1.00 94.06 77 LEU A O 1
ATOM 609 N N . GLU A 1 78 ? 6.061 4.829 -16.667 1.00 94.00 78 GLU A N 1
ATOM 610 C CA . GLU A 1 78 ? 6.568 5.771 -17.670 1.00 94.00 78 GLU A CA 1
ATOM 611 C C . GLU A 1 78 ? 7.925 5.330 -18.221 1.00 94.00 78 GLU A C 1
ATOM 613 O O . GLU A 1 78 ? 8.133 5.338 -19.433 1.00 94.00 78 GLU A O 1
ATOM 618 N N . ASP A 1 79 ? 8.831 4.879 -17.354 1.00 92.12 79 ASP A N 1
ATOM 619 C CA . ASP A 1 79 ? 10.151 4.406 -17.768 1.00 92.12 79 ASP A CA 1
ATOM 620 C C . ASP A 1 79 ? 10.084 3.103 -18.574 1.00 92.12 79 ASP A C 1
ATOM 622 O O . ASP A 1 79 ? 10.874 2.919 -19.502 1.00 92.12 79 ASP A O 1
ATOM 626 N N . LEU A 1 80 ? 9.135 2.212 -18.267 1.00 92.25 80 LEU A N 1
ATOM 627 C CA . LEU A 1 80 ? 8.854 1.032 -19.088 1.00 92.25 80 LEU A CA 1
ATOM 628 C C . LEU A 1 80 ? 8.274 1.429 -20.453 1.00 92.25 80 LEU A C 1
ATOM 630 O O . LEU A 1 80 ? 8.713 0.912 -21.478 1.00 92.25 80 LEU A O 1
ATOM 634 N N . LYS A 1 81 ? 7.320 2.369 -20.475 1.00 89.62 81 LYS A N 1
ATOM 635 C CA . LYS A 1 81 ? 6.707 2.873 -21.711 1.00 89.62 81 LYS A CA 1
ATOM 636 C C . LYS A 1 81 ? 7.756 3.473 -22.640 1.00 89.62 81 LYS A C 1
ATOM 638 O O . LYS A 1 81 ? 7.789 3.096 -23.801 1.00 89.62 81 LYS A O 1
ATOM 643 N N . LYS A 1 82 ? 8.646 4.337 -22.146 1.00 89.00 82 LYS A N 1
ATOM 644 C CA . LYS A 1 82 ? 9.706 4.943 -22.973 1.00 89.00 82 LYS A CA 1
ATOM 645 C C . LYS A 1 82 ? 10.508 3.884 -23.733 1.00 89.00 82 LYS A C 1
ATOM 647 O O . LYS A 1 82 ? 10.691 4.018 -24.931 1.00 89.00 82 LYS A O 1
ATOM 652 N N . VAL A 1 83 ? 10.903 2.802 -23.062 1.00 85.62 83 VAL A N 1
ATOM 653 C CA . VAL A 1 83 ? 11.663 1.706 -23.690 1.00 85.62 83 VAL A CA 1
ATOM 654 C C . VAL A 1 83 ? 10.815 0.921 -24.691 1.00 85.62 83 VAL A C 1
ATOM 656 O O . VAL A 1 83 ? 11.318 0.522 -25.730 1.00 85.62 83 VAL A O 1
ATOM 659 N N . SER A 1 84 ? 9.526 0.726 -24.408 1.00 77.19 84 SER A N 1
ATOM 660 C CA . SER A 1 84 ? 8.620 -0.009 -25.298 1.00 77.19 84 SER A CA 1
ATOM 661 C C . SER A 1 84 ? 8.155 0.790 -26.523 1.00 77.19 84 SER A C 1
ATOM 663 O O . SER A 1 84 ? 7.790 0.176 -27.519 1.00 77.19 84 SER A O 1
ATOM 665 N N . PHE A 1 85 ? 8.104 2.124 -26.445 1.00 68.12 85 PHE A N 1
ATOM 666 C CA . PHE A 1 85 ? 7.601 3.005 -27.512 1.00 68.12 85 PHE A CA 1
ATOM 667 C C . PHE A 1 85 ? 8.710 3.631 -28.373 1.00 68.12 85 PHE A C 1
ATOM 669 O O . PHE A 1 85 ? 8.403 4.173 -29.428 1.00 68.12 85 PHE A O 1
ATOM 676 N N . LEU A 1 86 ? 9.984 3.541 -27.970 1.00 60.34 86 LEU A N 1
ATOM 677 C CA . LEU A 1 86 ? 11.125 4.018 -28.768 1.00 60.34 86 LEU A CA 1
ATOM 678 C C . LEU A 1 86 ? 11.333 3.243 -30.088 1.00 60.34 86 LEU A C 1
ATOM 680 O O . LEU A 1 86 ? 12.104 3.698 -30.925 1.00 60.34 86 LEU A O 1
ATOM 684 N N . GLU A 1 87 ? 10.637 2.120 -30.296 1.00 51.50 87 GLU A N 1
ATOM 685 C CA . GLU A 1 87 ? 10.800 1.234 -31.463 1.00 51.50 87 GLU A CA 1
ATOM 686 C C . GLU A 1 87 ? 9.508 1.017 -32.279 1.00 51.50 87 GLU A C 1
ATOM 688 O O . GLU A 1 87 ? 9.441 0.079 -33.065 1.00 51.50 87 GLU A O 1
ATOM 693 N N . LEU A 1 88 ? 8.469 1.851 -32.132 1.00 46.12 88 LEU A N 1
ATOM 694 C CA . LEU A 1 88 ? 7.345 1.838 -33.083 1.00 46.12 88 LEU A CA 1
ATOM 695 C C . LEU A 1 88 ? 7.633 2.842 -34.212 1.00 46.12 88 LEU A C 1
ATOM 697 O O . LEU A 1 88 ? 7.369 4.034 -34.023 1.00 46.12 88 LEU A O 1
ATOM 701 N N . PRO A 1 89 ? 8.202 2.414 -35.360 1.00 45.56 89 PRO A N 1
ATOM 702 C CA . PRO A 1 89 ? 8.259 3.270 -36.533 1.00 45.56 89 PRO A CA 1
ATOM 703 C C . PRO A 1 89 ? 6.832 3.634 -36.960 1.00 45.56 89 PRO A C 1
ATOM 705 O O . PRO A 1 89 ? 5.914 2.818 -36.851 1.00 45.56 89 PRO A O 1
ATOM 708 N N . SER A 1 90 ? 6.679 4.890 -37.384 1.00 47.91 90 SER A N 1
ATOM 709 C CA . SER A 1 90 ? 5.472 5.441 -38.015 1.00 47.91 90 SER A CA 1
ATOM 710 C C . SER A 1 90 ? 5.008 4.597 -39.194 1.00 47.91 90 SER A C 1
ATOM 712 O O . SER A 1 90 ? 5.894 4.157 -39.962 1.00 47.91 90 SER A O 1
#

Organism: Enterobius vermicularis (NCBI:txid51028)

InterPro domains:
  IPR004226 Tubulin binding cofactor A [PF02970] (7-83)
  IPR004226 Tubulin binding cofactor A [PTHR21500] (5-83)
  IPR036126 Tubulin binding cofactor A superfamily [SSF46988] (10-82)

Foldseek 3Di:
DVPVVLVVVLVVLVVQLVVLVVVLVVLVVVLVVLVVVLVVLVVDPPRDPVVSVVSVVVSVVSVVVNVVSVVSNVVSVVVSVCSVVVPDDD

Sequence (90 aa):
MADAALLKEVNIKTGIVKRLVKELACYKKEAEKEESKLKSMKADPKADEYLVKKQAEVLQDTRQMIPNCTQRVVKALEDLKKVSFLELPS

Radius of gyration: 20.45 Å; chains: 1; bounding box: 44×18×62 Å

pLDDT: mean 90.63, std 12.31, range [45.56, 97.69]